Protein AF-A0A7X6XVR7-F1 (afdb_monomer)

Foldseek 3Di:
DKDKDFDADPPVRDRPDIDIDDCVVCVDDDDDDDDD

Nearest PDB structures (foldseek):
  8uu9-assembly1_5  TM=9.311E-01  e=6.375E-02  Listeria innocua
  6ndk-assembly2_Y6  TM=9.429E-01  e=1.032E-01  Thermus thermophilus HB8
  5njt-assembly1_q  TM=8.890E-01  e=1.032E-01  Bacillus subtilis subsp. subtilis str. 168
  7qv2-assembly1_1  TM=9.262E-01  e=1.560E-01  Bacillus subtilis subsp. subtilis str. 168
  8kab-assembly1_c  TM=9.240E-01  e=3.106E-01  Mycolicibacterium smegmatis MC2 155

Mean predicted aligned error: 3.6 Å

Solvent-accessible surface area (backbone atoms only — not comparable to full-atom values): 2583 Å² total; per-residue (Å²): 117,75,40,81,46,71,47,61,44,90,83,82,66,42,79,78,41,82,49,74,45,42,63,87,79,54,75,68,87,88,83,78,97,69,89,131

pLDDT: mean 88.96, std 2.65, range [81.75, 92.62]

Sequence (36 aa):
MRTQAVLVCQECKEENYHFTRNKKVQLERMEITKYC

Structure (mmCIF, N/CA/C/O backbone):
data_AF-A0A7X6XVR7-F1
#
_entry.id   AF-A0A7X6XVR7-F1
#
loop_
_atom_site.group_PDB
_atom_site.id
_atom_site.type_symbol
_atom_site.label_atom_id
_atom_site.label_al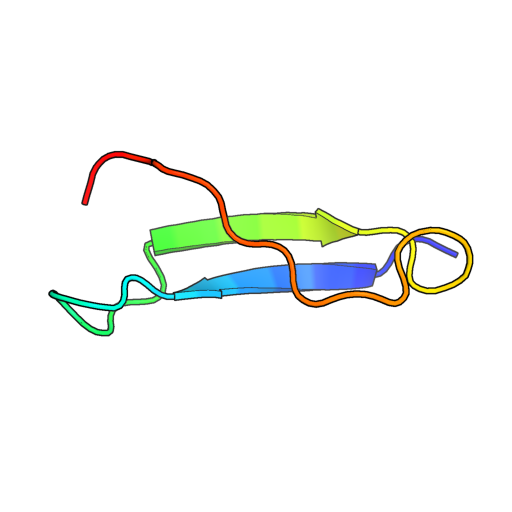t_id
_ato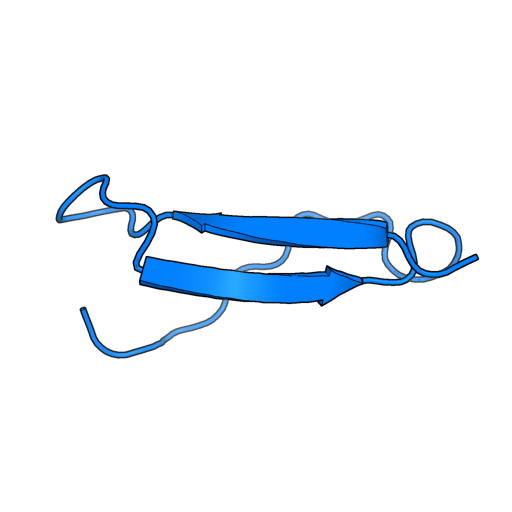m_site.label_comp_id
_atom_site.label_asym_id
_atom_site.label_ent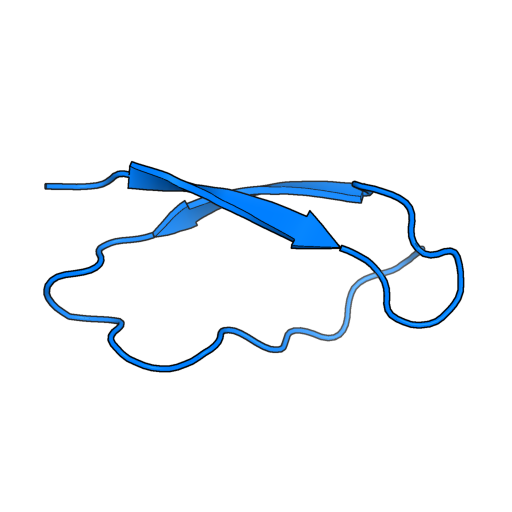ity_id
_atom_site.label_seq_id
_atom_site.pdbx_PDB_ins_code
_atom_site.Cartn_x
_atom_site.Cartn_y
_atom_site.Cartn_z
_atom_site.occupancy
_atom_site.B_iso_or_equiv
_atom_site.auth_seq_id
_atom_site.auth_comp_id
_atom_site.auth_asym_id
_atom_site.auth_atom_id
_atom_site.pdbx_PDB_model_num
ATOM 1 N N . MET A 1 1 ? 11.209 -4.877 -13.440 1.00 82.50 1 MET A N 1
ATOM 2 C CA . MET A 1 1 ? 9.779 -4.787 -13.791 1.00 82.50 1 MET A CA 1
ATOM 3 C C . MET A 1 1 ? 9.071 -4.170 -12.602 1.00 82.50 1 MET A C 1
ATOM 5 O O . MET A 1 1 ? 9.108 -4.748 -11.521 1.00 82.50 1 MET A O 1
ATOM 9 N N . ARG A 1 2 ? 8.555 -2.952 -12.767 1.00 87.44 2 ARG A N 1
ATOM 10 C CA . ARG A 1 2 ? 7.759 -2.291 -11.730 1.00 87.44 2 ARG A CA 1
ATOM 11 C C . ARG A 1 2 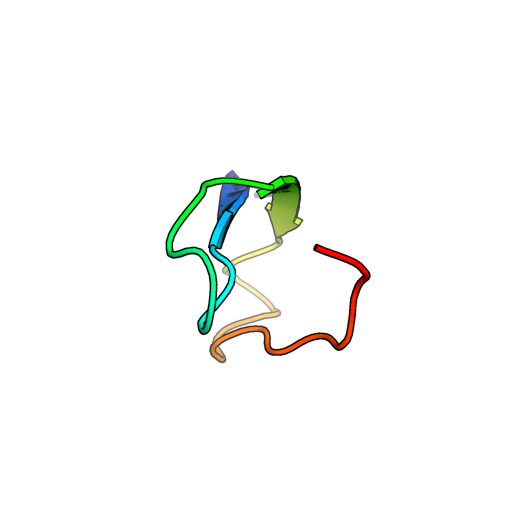? 6.320 -2.776 -11.854 1.00 87.44 2 ARG A C 1
ATOM 13 O O . ARG A 1 2 ? 5.851 -3.023 -12.959 1.00 87.44 2 ARG A O 1
ATOM 20 N N . THR A 1 3 ? 5.658 -2.940 -10.722 1.00 91.12 3 THR A N 1
ATOM 21 C CA . THR A 1 3 ? 4.260 -3.377 -10.642 1.00 91.12 3 THR A CA 1
ATOM 22 C C . THR A 1 3 ? 3.512 -2.395 -9.766 1.00 91.12 3 THR A C 1
ATOM 24 O O . THR A 1 3 ? 4.065 -1.922 -8.769 1.00 91.12 3 THR A O 1
ATOM 27 N N . GLN A 1 4 ? 2.267 -2.110 -10.129 1.00 91.00 4 GLN A N 1
ATOM 28 C CA . GLN A 1 4 ? 1.377 -1.329 -9.286 1.00 91.00 4 GLN A CA 1
ATOM 29 C C . GLN A 1 4 ? 1.044 -2.117 -8.015 1.00 91.00 4 GLN A C 1
ATOM 31 O O . GLN A 1 4 ? 0.962 -3.350 -8.020 1.00 91.00 4 GLN A O 1
ATOM 36 N N . ALA A 1 5 ? 0.928 -1.395 -6.914 1.00 90.81 5 ALA A N 1
ATOM 37 C CA . ALA A 1 5 ? 0.537 -1.896 -5.615 1.00 90.81 5 ALA A CA 1
ATOM 38 C C . ALA A 1 5 ? -0.299 -0.828 -4.903 1.00 90.81 5 ALA A C 1
ATOM 40 O O . ALA A 1 5 ? -0.234 0.358 -5.229 1.00 90.81 5 ALA A O 1
ATOM 41 N N . VAL A 1 6 ? -1.100 -1.276 -3.946 1.00 91.94 6 VAL A N 1
ATOM 42 C CA . VAL A 1 6 ? -2.000 -0.430 -3.167 1.00 91.94 6 VAL A CA 1
ATOM 43 C C . VAL A 1 6 ? -1.562 -0.494 -1.711 1.00 91.94 6 VAL A C 1
ATOM 45 O O . VAL A 1 6 ? -1.268 -1.582 -1.207 1.00 91.94 6 VAL A O 1
ATOM 48 N N . LEU A 1 7 ? -1.448 0.661 -1.058 1.00 91.62 7 LEU A N 1
ATOM 49 C CA . LEU A 1 7 ? -1.301 0.742 0.391 1.00 91.62 7 LEU A CA 1
ATOM 50 C C . LEU A 1 7 ? -2.695 0.843 0.987 1.00 91.62 7 LEU A C 1
ATOM 52 O O . LEU A 1 7 ? -3.433 1.786 0.706 1.00 91.62 7 LEU A O 1
ATOM 56 N N . VAL A 1 8 ? -3.019 -0.146 1.806 1.00 91.56 8 VAL A N 1
ATOM 57 C CA . VAL A 1 8 ? -4.262 -0.197 2.566 1.00 91.56 8 VAL A CA 1
ATOM 58 C C . VAL A 1 8 ? -3.956 0.271 3.978 1.00 91.56 8 VAL A C 1
ATOM 60 O O . VAL A 1 8 ? -3.004 -0.221 4.595 1.00 91.56 8 VAL A O 1
ATOM 63 N N . CYS A 1 9 ? -4.746 1.212 4.485 1.00 91.62 9 CYS A N 1
ATOM 64 C CA . CYS A 1 9 ? -4.611 1.647 5.869 1.00 91.62 9 CYS A CA 1
ATOM 65 C C . CYS A 1 9 ? -5.083 0.546 6.827 1.00 91.62 9 CYS A C 1
ATOM 67 O O . CYS A 1 9 ? -6.103 -0.100 6.595 1.00 91.62 9 CYS A O 1
ATOM 69 N N . GLN A 1 10 ? -4.359 0.330 7.924 1.00 89.19 10 GLN A N 1
ATOM 70 C CA . GLN A 1 10 ? -4.734 -0.679 8.920 1.00 89.19 10 GLN A CA 1
ATOM 71 C C . GLN A 1 10 ? -5.925 -0.251 9.792 1.00 89.19 10 GLN A C 1
ATOM 73 O O . GLN A 1 10 ? -6.616 -1.117 10.325 1.00 89.19 10 GLN A O 1
ATOM 78 N N . GLU A 1 11 ? -6.189 1.054 9.900 1.00 91.00 11 GLU A N 1
ATOM 79 C CA . GLU A 1 11 ? -7.279 1.612 10.708 1.00 91.00 11 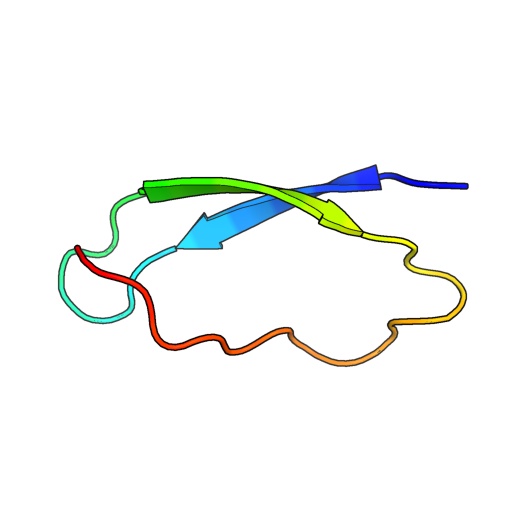GLU A CA 1
ATOM 80 C C . GLU A 1 11 ? -8.588 1.667 9.914 1.00 91.00 11 GLU A C 1
ATOM 82 O O . GLU A 1 11 ? -9.551 0.976 10.242 1.00 91.00 11 GLU A O 1
ATOM 87 N N . CYS A 1 12 ? -8.597 2.450 8.829 1.00 89.62 12 CYS A N 1
ATOM 88 C CA . CYS A 1 12 ? -9.778 2.697 8.002 1.00 89.62 12 CYS A CA 1
ATOM 89 C C . CYS A 1 12 ? -10.052 1.558 6.989 1.00 89.62 12 CYS A C 1
ATOM 91 O O . CYS A 1 12 ? -11.161 1.450 6.479 1.00 89.62 12 CYS A O 1
ATOM 93 N N . LYS A 1 13 ? -9.081 0.655 6.743 1.00 86.88 13 LYS A N 1
ATOM 94 C CA . LYS A 1 13 ? -9.153 -0.464 5.767 1.00 86.88 13 LYS A CA 1
ATOM 95 C C . LYS A 1 13 ? -9.444 -0.041 4.326 1.00 86.88 13 LYS A C 1
ATOM 97 O O . LYS A 1 13 ? -9.736 -0.886 3.483 1.00 86.88 13 LYS A O 1
ATOM 102 N N . GLU A 1 14 ? -9.307 1.245 4.041 1.00 88.94 14 GLU A N 1
ATOM 103 C CA . GLU A 1 14 ? -9.476 1.811 2.715 1.00 88.94 14 GLU A CA 1
ATOM 104 C C . GLU A 1 14 ? -8.164 1.784 1.921 1.00 88.94 14 GLU A C 1
ATOM 106 O O . GLU A 1 14 ? -7.048 1.785 2.463 1.00 88.94 14 GLU A O 1
ATOM 111 N N . GLU A 1 15 ? -8.320 1.716 0.601 1.00 89.06 15 GLU A N 1
ATOM 112 C CA . GLU A 1 15 ? -7.242 1.786 -0.379 1.00 89.06 15 GLU A CA 1
ATOM 113 C C . GLU A 1 15 ? -6.795 3.243 -0.569 1.00 89.06 15 GLU A C 1
ATOM 115 O O . GLU A 1 15 ? -7.157 3.903 -1.537 1.00 89.06 15 GLU A O 1
ATOM 120 N N . ASN A 1 16 ? -6.000 3.761 0.368 1.00 87.25 16 ASN A N 1
ATOM 121 C CA . ASN A 1 16 ? -5.688 5.195 0.405 1.00 87.25 16 ASN A CA 1
ATOM 122 C C . ASN A 1 16 ? -4.666 5.635 -0.649 1.00 87.25 16 ASN A C 1
ATOM 124 O O . ASN A 1 16 ? -4.682 6.782 -1.093 1.00 87.25 16 ASN A O 1
ATOM 128 N N . TYR A 1 17 ? -3.740 4.750 -1.038 1.00 88.81 17 TYR A N 1
ATOM 129 C CA . TYR A 1 17 ? -2.651 5.134 -1.936 1.00 88.81 17 TYR A CA 1
ATOM 130 C C . TYR A 1 17 ? -2.321 4.069 -2.972 1.00 88.81 17 TYR A C 1
ATOM 132 O O . TYR A 1 17 ? -2.007 2.923 -2.648 1.00 88.81 17 TYR A O 1
ATOM 140 N N . HIS A 1 18 ? -2.249 4.500 -4.229 1.00 91.62 18 HIS A N 1
ATOM 141 C CA . HIS A 1 18 ? -1.654 3.726 -5.309 1.00 91.62 18 HIS A CA 1
ATOM 142 C C . HIS A 1 18 ? -0.179 4.094 -5.464 1.00 91.62 18 HIS A C 1
ATOM 144 O O . HIS A 1 18 ? 0.187 5.265 -5.550 1.00 91.62 18 HIS A O 1
ATOM 150 N N . PHE A 1 19 ? 0.683 3.086 -5.539 1.00 90.56 19 PHE A N 1
ATOM 151 C CA . PHE A 1 19 ? 2.112 3.275 -5.757 1.00 90.56 19 PHE A CA 1
ATOM 152 C C . PHE A 1 19 ? 2.665 2.181 -6.667 1.00 90.56 19 PHE A C 1
ATOM 154 O O . PHE A 1 19 ? 2.013 1.182 -6.970 1.00 90.56 19 PHE A O 1
ATOM 161 N N . THR A 1 20 ? 3.907 2.344 -7.106 1.00 92.12 20 THR A N 1
ATOM 162 C CA . THR A 1 20 ? 4.615 1.311 -7.867 1.00 92.12 20 THR A CA 1
ATOM 163 C C . THR A 1 20 ? 5.776 0.765 -7.051 1.00 92.12 20 THR A C 1
ATOM 165 O O . THR A 1 20 ? 6.620 1.544 -6.611 1.00 92.12 20 THR A O 1
ATOM 168 N N . ARG A 1 21 ? 5.874 -0.562 -6.908 1.00 90.12 21 ARG A N 1
ATOM 169 C CA . ARG A 1 21 ? 7.063 -1.232 -6.348 1.00 90.12 21 ARG A CA 1
ATOM 170 C C . ARG A 1 21 ? 7.766 -2.111 -7.356 1.00 90.12 21 ARG A C 1
ATOM 172 O O . ARG A 1 21 ? 7.160 -2.666 -8.281 1.00 90.12 21 ARG A O 1
ATOM 179 N N . ASN A 1 22 ? 9.059 -2.293 -7.132 1.00 92.62 22 ASN A N 1
ATOM 180 C CA . ASN A 1 22 ? 9.848 -3.270 -7.860 1.00 92.62 22 ASN A CA 1
ATOM 181 C C . ASN A 1 22 ? 9.928 -4.576 -7.064 1.00 92.62 22 ASN A C 1
ATOM 183 O O . ASN A 1 22 ? 10.802 -4.727 -6.216 1.00 92.62 22 ASN A O 1
ATOM 187 N N . LYS A 1 23 ? 9.067 -5.546 -7.395 1.00 88.75 23 LYS A N 1
ATOM 188 C CA . LYS A 1 23 ? 9.007 -6.854 -6.718 1.00 88.75 23 LYS A CA 1
ATOM 189 C C . LYS A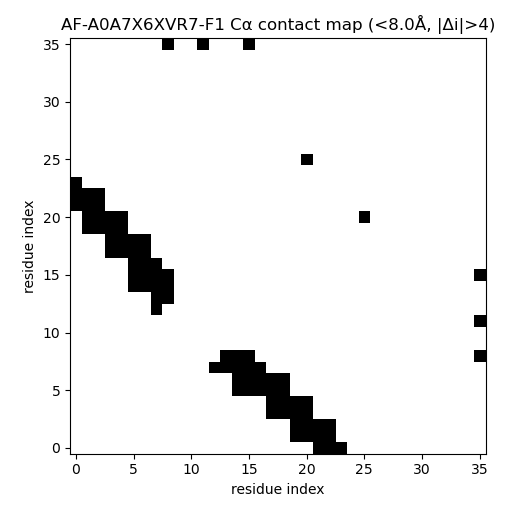 1 23 ? 10.306 -7.672 -6.801 1.00 88.75 23 LYS A C 1
ATOM 191 O O . LYS A 1 23 ? 10.438 -8.633 -6.064 1.00 88.75 23 LYS A O 1
ATOM 196 N N . LYS A 1 24 ? 11.254 -7.323 -7.688 1.00 90.62 24 LYS A N 1
ATOM 197 C CA . LYS A 1 24 ? 12.558 -8.010 -7.767 1.00 90.62 24 LYS A CA 1
ATOM 198 C C . LYS A 1 24 ? 13.538 -7.581 -6.674 1.00 90.62 24 LYS A C 1
ATOM 200 O O . LYS A 1 24 ? 14.417 -8.354 -6.333 1.00 90.62 24 LYS A O 1
ATOM 205 N N . VAL A 1 25 ? 13.419 -6.344 -6.189 1.00 91.81 25 VAL A N 1
ATOM 206 C CA . VAL A 1 25 ? 14.341 -5.761 -5.195 1.00 91.81 25 VAL A CA 1
ATOM 207 C C . VAL A 1 25 ? 13.636 -5.590 -3.851 1.00 91.81 25 VAL A C 1
ATOM 209 O O . VAL A 1 25 ? 14.220 -5.825 -2.805 1.00 91.81 25 VAL A O 1
ATOM 212 N N . GLN A 1 26 ? 12.357 -5.218 -3.883 1.00 88.56 26 GLN A N 1
ATOM 213 C CA . GLN A 1 26 ? 11.509 -5.027 -2.712 1.00 88.56 26 GLN A CA 1
ATOM 214 C C . GLN A 1 26 ? 10.641 -6.274 -2.523 1.00 88.56 26 GLN A C 1
ATOM 216 O O . GLN A 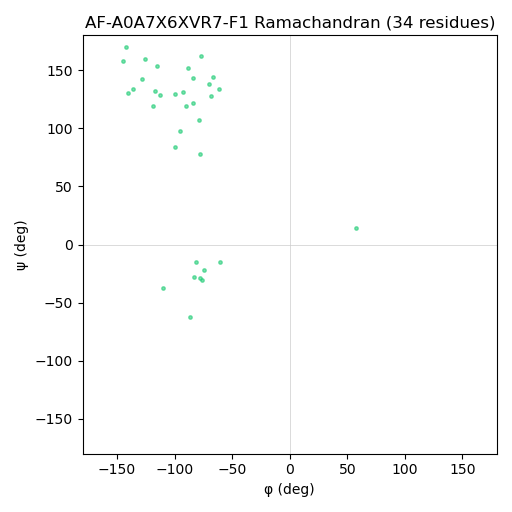1 26 ? 9.512 -6.339 -3.023 1.00 88.56 26 GLN A O 1
ATOM 221 N N . LEU A 1 27 ? 11.220 -7.280 -1.867 1.00 87.69 27 LEU A N 1
ATOM 222 C CA . LEU A 1 27 ? 10.576 -8.568 -1.584 1.00 87.69 27 LEU A CA 1
ATOM 223 C C . LEU A 1 27 ? 9.686 -8.506 -0.334 1.00 87.69 27 LEU A C 1
ATOM 225 O O . LEU A 1 27 ? 8.690 -9.220 -0.246 1.00 87.69 27 LEU A O 1
ATOM 229 N N . GLU A 1 28 ? 10.018 -7.618 0.601 1.00 90.12 28 GLU A N 1
ATOM 230 C CA . GLU A 1 28 ? 9.307 -7.454 1.866 1.00 90.12 28 GLU A CA 1
ATOM 231 C C . GLU A 1 28 ? 7.982 -6.687 1.712 1.00 90.12 28 GLU A C 1
ATOM 233 O O . GLU A 1 28 ? 7.713 -5.999 0.712 1.00 90.12 28 GLU A O 1
ATOM 238 N N . ARG A 1 29 ? 7.117 -6.824 2.723 1.00 88.56 29 ARG A N 1
ATOM 239 C CA . ARG A 1 29 ? 5.895 -6.025 2.842 1.00 88.56 29 ARG A CA 1
ATOM 240 C C . ARG A 1 29 ? 6.300 -4.582 3.134 1.00 88.56 29 ARG A C 1
ATOM 242 O O . ARG A 1 29 ? 7.064 -4.332 4.053 1.00 88.56 29 ARG A O 1
ATOM 249 N N . MET A 1 30 ? 5.788 -3.635 2.351 1.00 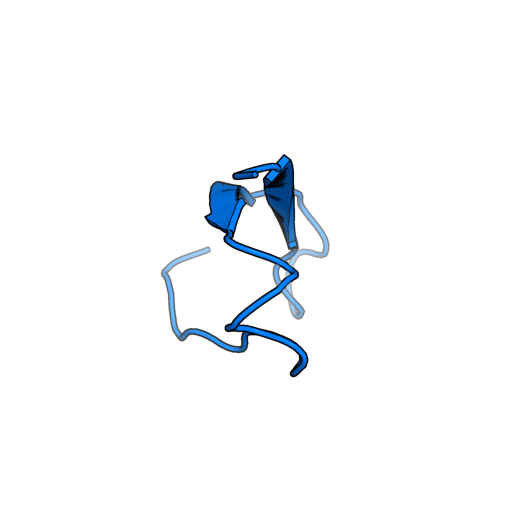86.06 30 MET A N 1
ATOM 250 C CA . MET A 1 30 ? 6.062 -2.225 2.616 1.00 86.06 30 MET A CA 1
ATOM 251 C C . MET A 1 30 ? 5.084 -1.700 3.659 1.00 86.06 30 MET A C 1
ATOM 253 O O . MET A 1 30 ? 3.873 -1.728 3.435 1.00 86.06 30 MET A O 1
ATOM 257 N N . GLU A 1 31 ? 5.629 -1.201 4.759 1.00 86.88 31 GLU A N 1
ATOM 258 C CA . GLU A 1 31 ? 4.897 -0.556 5.844 1.00 86.88 31 GLU A CA 1
ATOM 259 C C . GLU A 1 31 ? 5.397 0.883 5.947 1.00 86.88 31 GLU A C 1
ATOM 261 O O . GLU A 1 31 ? 6.592 1.132 6.091 1.00 86.88 31 GLU A O 1
ATOM 266 N N . ILE A 1 32 ? 4.495 1.844 5.754 1.00 87.31 32 ILE A N 1
ATOM 267 C CA . ILE A 1 32 ? 4.827 3.268 5.718 1.00 87.31 32 ILE A CA 1
ATOM 268 C C . ILE A 1 32 ? 3.771 4.005 6.527 1.00 87.31 32 ILE A C 1
ATOM 270 O O . ILE A 1 32 ? 2.576 3.788 6.328 1.00 87.31 32 ILE A O 1
ATOM 274 N N . THR A 1 33 ? 4.208 4.911 7.394 1.00 87.81 33 THR A N 1
ATOM 275 C CA . THR A 1 33 ? 3.320 5.829 8.103 1.00 87.81 33 THR A CA 1
ATOM 276 C C . THR A 1 33 ? 2.923 6.968 7.163 1.00 87.81 33 THR A C 1
ATOM 278 O O . THR A 1 33 ? 3.723 7.831 6.791 1.00 87.81 33 THR A O 1
ATOM 281 N N . LYS A 1 34 ? 1.672 6.932 6.709 1.00 85.44 34 LYS A N 1
ATOM 282 C CA . LYS A 1 34 ? 1.026 7.989 5.926 1.00 85.44 34 LYS A CA 1
ATOM 283 C C . LYS A 1 34 ? -0.264 8.395 6.622 1.00 85.44 34 LYS A C 1
ATOM 285 O O . LYS A 1 34 ? -0.788 7.649 7.440 1.00 85.44 34 LYS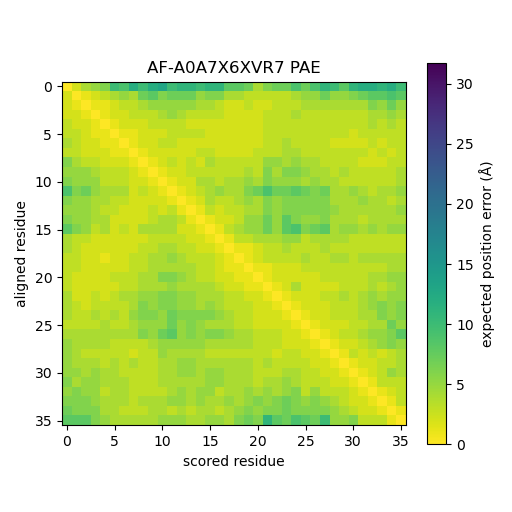 A O 1
ATOM 290 N N . TYR A 1 35 ? -0.739 9.586 6.290 1.00 83.94 35 TYR A N 1
ATOM 291 C CA . TYR A 1 35 ? -2.055 10.048 6.706 1.00 83.94 35 TYR A CA 1
ATOM 292 C C . TYR A 1 35 ? -3.140 9.115 6.122 1.00 83.94 35 TYR A C 1
ATOM 294 O O . TYR A 1 35 ? -3.035 8.737 4.955 1.00 83.94 35 TYR A O 1
ATOM 302 N N . CYS A 1 36 ? -4.111 8.690 6.940 1.00 81.75 36 CYS A N 1
ATOM 303 C CA . CYS A 1 36 ? -5.450 8.332 6.452 1.00 81.75 36 CYS A CA 1
ATOM 304 C C . CYS A 1 36 ? -6.234 9.655 6.484 1.00 81.75 36 CYS A C 1
ATOM 306 O O . CYS A 1 36 ? -6.654 10.085 5.396 1.00 81.75 36 CYS A O 1
#

Radius of gyration: 10.51 Å; Cα contacts (8 Å, |Δi|>4): 41; chains: 1; bounding box: 24×19×24 Å

Secondary structure (DSSP, 8-state):
--EEEEEEPTTT--EEEEEEE-TTT--SPP------